Protein AF-A0A199V7X9-F1 (afdb_monomer_lite)

Sequence (72 aa):
AYFNTIKRTVKFLCPADIIPPYIDVDLSELDVGEKLLMRDLKVHPALRLLQSPDQPICSIIGSRAPEQKKSK

Secondary structure (DSSP, 8-state):
-EEEES-S---EE--TT---S------TTPPTT-EEEGGGS---TTPEE-S-TT-EEEEEEPPPPP------

Foldseek 3Di:
DDKFFPAPDFDWDADPVDDDPDFDDDCPPADAPDFDFQLNTPDDPRIHGPDDRRHTGIHHHDDDDPPPPPDD

Radius of gyration: 16.91 Å; chains: 1; bounding box: 38×41×44 Å

InterPro domains:
  IPR011035 Large ribosomal subunit protein bL25/Gln-tRNA synthetase, anti-codon-binding domain superfamily [SSF50715] (2-69)
  IPR020057 Large ribosomal subunit protein bL25, beta domain [PF14693] (3-63)
  IPR020930 Large ribosomal subunit protein uL5, bacteria [PTHR33284] (2-67)
  IPR037121 Large ribosomal subunit protein bL25, C-terminal [G3DSA:2.170.120.20] (1-70)

pLDDT: mean 81.99, std 10.32, range [48.62, 90.56]

Structure (mmCIF, N/CA/C/O backbone):
data_AF-A0A199V7X9-F1
#
_entry.id   AF-A0A199V7X9-F1
#
loop_
_atom_site.group_PDB
_atom_site.id
_atom_site.type_symbol
_atom_site.label_atom_id
_atom_site.label_alt_id
_atom_site.label_comp_id
_atom_site.label_asym_id
_atom_site.label_entity_id
_atom_site.label_seq_id
_atom_site.pdbx_PDB_ins_code
_atom_site.Cartn_x
_atom_site.Cartn_y
_atom_site.Cartn_z
_atom_site.occupancy
_atom_site.B_iso_or_equiv
_atom_site.auth_seq_id
_atom_site.auth_comp_id
_atom_site.auth_asym_id
_atom_site.auth_atom_id
_atom_site.pdbx_PDB_model_num
ATOM 1 N N . ALA A 1 1 ? -17.700 8.009 8.072 1.00 71.94 1 ALA A N 1
ATOM 2 C CA . ALA A 1 1 ? -16.228 8.007 7.965 1.00 71.94 1 ALA A CA 1
ATOM 3 C C . ALA A 1 1 ? -15.827 8.670 6.648 1.00 71.94 1 ALA A C 1
ATOM 5 O O . ALA A 1 1 ? -16.642 8.698 5.733 1.00 71.94 1 ALA A O 1
ATOM 6 N N . TYR A 1 2 ? -14.628 9.241 6.558 1.00 84.50 2 TYR A N 1
ATOM 7 C CA . TYR A 1 2 ? -14.084 9.876 5.356 1.00 84.50 2 TYR A CA 1
ATOM 8 C C . TYR A 1 2 ? -12.826 9.130 4.900 1.00 84.50 2 TYR A C 1
ATOM 10 O O . TYR A 1 2 ? -11.957 8.831 5.721 1.00 84.50 2 TYR A O 1
ATOM 18 N N . PHE A 1 3 ? -12.723 8.845 3.600 1.00 87.38 3 PHE A N 1
ATOM 19 C CA . PHE A 1 3 ? -11.529 8.240 3.014 1.00 87.38 3 PHE A CA 1
ATOM 20 C C . PHE A 1 3 ? -10.457 9.304 2.785 1.00 87.38 3 PHE A C 1
ATOM 22 O O . PHE A 1 3 ? -10.640 10.234 2.000 1.00 87.38 3 PHE A O 1
ATOM 29 N N . ASN A 1 4 ? -9.321 9.156 3.457 1.00 88.19 4 ASN A N 1
ATOM 30 C CA . ASN A 1 4 ? -8.191 10.054 3.329 1.00 88.19 4 ASN A CA 1
ATOM 31 C C . ASN A 1 4 ? -7.086 9.412 2.490 1.00 88.19 4 ASN A C 1
ATOM 33 O O . ASN A 1 4 ? -6.484 8.408 2.873 1.00 88.19 4 ASN A O 1
ATOM 37 N N . THR A 1 5 ? -6.777 10.026 1.351 1.00 88.62 5 THR A N 1
ATOM 38 C CA . THR A 1 5 ? -5.659 9.603 0.506 1.00 88.62 5 THR A CA 1
ATOM 39 C C . THR A 1 5 ? -4.416 10.411 0.856 1.00 88.62 5 THR A C 1
ATOM 41 O O . THR A 1 5 ? -4.355 11.604 0.572 1.00 88.62 5 THR A O 1
ATOM 44 N N . ILE A 1 6 ? -3.413 9.765 1.451 1.00 88.44 6 ILE A N 1
ATOM 45 C CA . ILE A 1 6 ? -2.155 10.412 1.851 1.00 88.44 6 ILE A CA 1
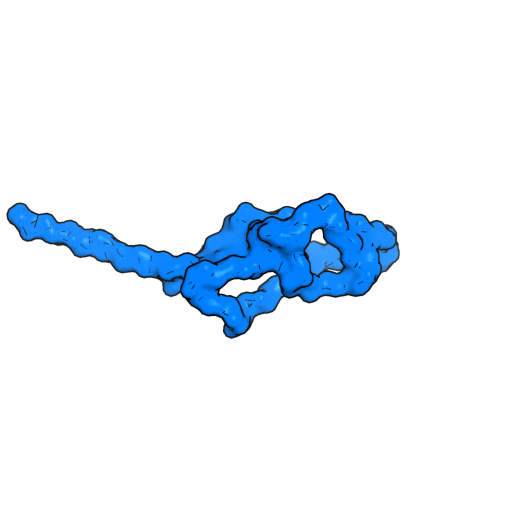ATOM 46 C C . ILE A 1 6 ? -1.207 10.475 0.652 1.00 88.44 6 ILE A C 1
ATOM 48 O O . ILE A 1 6 ? -0.625 11.518 0.357 1.00 88.44 6 ILE A O 1
ATOM 52 N N . LYS A 1 7 ? -1.077 9.360 -0.072 1.00 85.94 7 LYS A N 1
ATOM 53 C CA . LYS A 1 7 ? -0.262 9.254 -1.281 1.00 85.94 7 LYS A CA 1
ATOM 54 C C . LYS A 1 7 ? -1.036 8.561 -2.387 1.00 85.94 7 LYS A C 1
ATOM 56 O O . LYS A 1 7 ? -1.435 7.415 -2.249 1.00 85.94 7 LYS A O 1
ATOM 61 N N . ARG A 1 8 ? -1.193 9.260 -3.512 1.00 84.12 8 ARG A N 1
ATOM 62 C CA . ARG A 1 8 ? -1.804 8.709 -4.733 1.00 84.12 8 ARG A CA 1
ATOM 63 C C . ARG A 1 8 ? -0.810 7.992 -5.639 1.00 84.12 8 ARG A C 1
ATOM 65 O O . ARG A 1 8 ? -1.223 7.256 -6.522 1.00 84.12 8 ARG A O 1
ATOM 72 N N . THR A 1 9 ? 0.484 8.240 -5.452 1.00 85.62 9 THR A N 1
ATOM 73 C CA . THR A 1 9 ? 1.537 7.717 -6.320 1.00 85.62 9 THR A CA 1
ATOM 74 C C . THR A 1 9 ? 2.592 6.980 -5.510 1.00 85.62 9 THR A C 1
ATOM 76 O O . THR A 1 9 ? 2.987 7.393 -4.415 1.00 85.62 9 THR A O 1
ATOM 79 N N . VAL A 1 10 ? 3.049 5.875 -6.085 1.00 85.62 10 VAL A N 1
ATOM 80 C CA . VAL A 1 10 ? 4.024 4.945 -5.521 1.00 85.62 10 VAL A CA 1
ATOM 81 C C . VAL A 1 10 ? 5.056 4.635 -6.590 1.00 85.62 10 VAL A C 1
ATOM 83 O O . VAL A 1 10 ? 4.719 4.508 -7.766 1.00 85.62 10 VAL A O 1
ATOM 86 N N . LYS A 1 11 ? 6.328 4.559 -6.197 1.00 87.75 11 LYS A N 1
ATOM 87 C CA . LYS A 1 11 ? 7.419 4.237 -7.121 1.00 87.75 11 LYS A CA 1
ATOM 88 C C . LYS A 1 11 ? 7.821 2.776 -6.957 1.00 87.75 11 LYS A C 1
ATOM 90 O O . LYS A 1 11 ? 8.335 2.387 -5.907 1.00 87.75 11 LYS A O 1
ATOM 95 N N . PHE A 1 12 ? 7.625 2.007 -8.020 1.00 86.94 12 PHE A N 1
ATOM 96 C CA . PHE A 1 12 ? 8.059 0.620 -8.130 1.00 86.94 12 PHE A CA 1
ATOM 97 C C . PHE A 1 12 ? 9.096 0.476 -9.241 1.00 86.94 12 PHE A C 1
ATOM 99 O O . PHE A 1 12 ? 9.061 1.189 -10.242 1.00 86.94 12 PHE A O 1
ATOM 106 N N . LEU A 1 13 ? 10.014 -0.463 -9.053 1.00 86.94 13 LEU A N 1
ATOM 107 C CA . LEU A 1 13 ? 10.879 -0.985 -10.097 1.00 86.94 13 LEU A CA 1
ATOM 108 C C . LEU A 1 13 ? 10.176 -2.190 -10.721 1.00 86.94 13 LEU A C 1
ATOM 110 O O . LEU A 1 13 ? 9.782 -3.109 -10.003 1.00 86.94 13 LEU A O 1
ATOM 114 N N . CYS A 1 14 ? 10.007 -2.170 -12.038 1.00 86.75 14 CYS A N 1
ATOM 115 C CA . CYS A 1 14 ? 9.291 -3.198 -12.780 1.00 86.75 14 CYS A CA 1
ATOM 116 C C . CYS A 1 14 ? 9.962 -3.462 -14.133 1.00 86.75 14 CYS A C 1
ATOM 118 O O . CYS A 1 14 ? 10.571 -2.541 -14.687 1.00 86.75 14 CYS A O 1
ATOM 120 N N . PRO A 1 15 ? 9.890 -4.695 -14.663 1.00 87.62 15 PRO A N 1
ATOM 121 C CA . PRO A 1 15 ? 10.278 -4.966 -16.041 1.00 87.62 15 PRO A CA 1
ATOM 122 C C . PRO A 1 15 ? 9.295 -4.294 -17.009 1.00 87.62 15 PRO A C 1
ATOM 124 O O . PRO A 1 15 ? 8.105 -4.184 -16.713 1.00 87.62 15 PRO A O 1
ATOM 127 N N . ALA A 1 16 ? 9.785 -3.873 -18.177 1.00 85.06 16 ALA A N 1
ATOM 128 C CA . ALA A 1 16 ? 8.979 -3.158 -19.169 1.00 85.06 16 ALA A CA 1
ATOM 129 C C . ALA A 1 16 ? 7.776 -3.974 -19.680 1.00 85.06 16 ALA A C 1
ATOM 131 O O . ALA A 1 16 ? 6.756 -3.395 -20.044 1.00 85.06 16 ALA A O 1
ATOM 132 N N . ASP A 1 17 ? 7.874 -5.304 -19.651 1.00 82.44 17 ASP A N 1
ATOM 133 C CA . ASP A 1 17 ? 6.820 -6.216 -20.106 1.00 82.44 17 ASP A CA 1
ATOM 134 C C . ASP A 1 17 ? 5.621 -6.313 -19.143 1.00 82.44 17 ASP A C 1
ATOM 136 O O . ASP A 1 17 ? 4.548 -6.758 -19.542 1.00 82.44 17 ASP A O 1
ATOM 140 N N . ILE A 1 18 ? 5.778 -5.912 -17.873 1.00 81.56 18 ILE A N 1
ATOM 141 C CA . ILE A 1 18 ? 4.761 -6.078 -16.817 1.00 81.56 18 ILE A CA 1
ATOM 142 C C . ILE A 1 18 ? 4.518 -4.732 -16.124 1.00 81.56 18 ILE A C 1
ATOM 144 O O . ILE A 1 18 ? 4.730 -4.574 -14.919 1.00 81.56 18 ILE A O 1
ATOM 148 N N . ILE A 1 19 ? 4.087 -3.736 -16.902 1.00 84.44 19 ILE A N 1
ATOM 149 C CA . ILE A 1 19 ? 3.679 -2.426 -16.383 1.00 84.44 19 ILE A CA 1
ATOM 150 C C . ILE A 1 19 ? 2.158 -2.436 -16.176 1.00 84.44 19 ILE A C 1
ATOM 152 O O . ILE A 1 19 ? 1.411 -2.424 -17.157 1.00 84.44 19 ILE A O 1
ATOM 156 N N . PRO A 1 20 ? 1.666 -2.450 -14.924 1.00 83.19 20 PRO A N 1
ATOM 157 C CA . PRO A 1 20 ? 0.236 -2.375 -14.675 1.00 83.19 20 PRO A CA 1
ATOM 158 C C . PRO A 1 20 ? -0.292 -0.951 -14.939 1.00 83.19 20 PRO 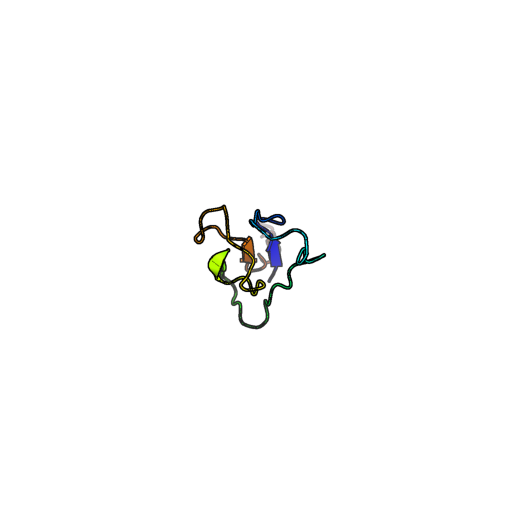A C 1
ATOM 160 O O . PRO A 1 20 ? 0.367 0.025 -14.571 1.00 83.19 20 PRO A O 1
ATOM 163 N N . PRO A 1 21 ? -1.493 -0.801 -15.525 1.00 85.31 21 PRO A N 1
ATOM 164 C CA . PRO A 1 21 ? -2.109 0.510 -15.746 1.00 85.31 21 PRO A CA 1
ATOM 165 C C . PRO A 1 21 ? -2.602 1.169 -14.446 1.00 85.31 21 PRO A C 1
ATOM 167 O O . PRO A 1 21 ? -2.6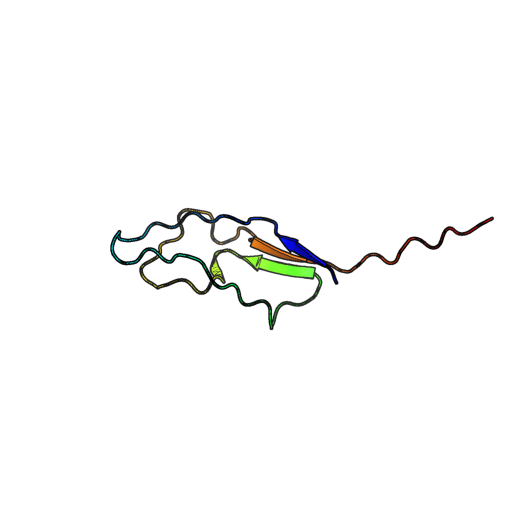44 2.394 -14.354 1.00 85.31 21 PRO A O 1
ATOM 170 N N . TYR A 1 22 ? -2.971 0.373 -13.440 1.00 85.94 22 TYR A N 1
ATOM 171 C CA . TYR A 1 22 ? -3.380 0.820 -12.108 1.00 85.94 22 TYR A CA 1
ATOM 172 C C . TYR A 1 22 ? -3.053 -0.251 -11.061 1.00 85.94 22 TYR A C 1
ATOM 174 O O . TYR A 1 22 ? -2.757 -1.396 -11.399 1.00 85.94 22 TYR A O 1
ATOM 182 N N . ILE A 1 23 ? -3.075 0.143 -9.787 1.00 85.75 23 ILE A N 1
ATOM 183 C CA . ILE A 1 23 ? -2.886 -0.754 -8.644 1.00 85.75 23 ILE A CA 1
ATOM 184 C C . ILE A 1 23 ? -4.198 -0.777 -7.874 1.00 85.75 23 ILE A C 1
ATOM 186 O O . ILE A 1 23 ? -4.644 0.270 -7.399 1.00 85.75 23 ILE A O 1
ATOM 190 N N . ASP A 1 24 ? -4.792 -1.957 -7.746 1.00 86.69 24 ASP A N 1
ATOM 191 C CA . ASP A 1 24 ? -5.982 -2.139 -6.928 1.00 86.69 24 ASP A CA 1
ATOM 192 C C . ASP A 1 24 ? -5.617 -2.149 -5.447 1.00 86.69 24 ASP A C 1
ATOM 194 O O . ASP A 1 24 ? -4.705 -2.850 -4.998 1.00 86.69 24 ASP A O 1
ATOM 198 N N . VAL A 1 25 ? -6.349 -1.343 -4.684 1.00 86.62 25 VAL A N 1
ATOM 199 C CA . VAL A 1 25 ? -6.173 -1.210 -3.243 1.00 86.62 25 VAL A CA 1
ATOM 200 C C . VAL A 1 25 ? -7.449 -1.674 -2.567 1.00 86.62 25 VAL A C 1
ATOM 202 O O . VAL A 1 25 ? -8.507 -1.072 -2.735 1.00 86.62 25 VAL A O 1
ATOM 205 N N . ASP A 1 26 ? -7.331 -2.753 -1.806 1.00 86.38 26 ASP A N 1
ATOM 206 C CA . ASP A 1 26 ? -8.437 -3.332 -1.059 1.00 86.38 26 ASP A CA 1
ATOM 207 C C . ASP A 1 26 ? -8.622 -2.581 0.263 1.00 86.38 26 ASP A C 1
ATOM 209 O O . ASP A 1 26 ? -7.689 -2.462 1.057 1.00 86.38 26 ASP A O 1
ATOM 213 N N . LEU A 1 27 ? -9.820 -2.035 0.471 1.00 86.69 27 LEU A N 1
ATOM 214 C CA . LEU A 1 27 ? -10.191 -1.269 1.666 1.00 86.69 27 LEU A CA 1
ATOM 215 C C . LEU A 1 27 ? -11.262 -1.983 2.497 1.00 86.69 27 LEU A C 1
ATOM 217 O O . LEU A 1 27 ? -11.752 -1.414 3.468 1.00 86.69 27 LEU A O 1
ATOM 221 N N . SER A 1 28 ? -11.654 -3.197 2.101 1.00 86.31 28 SER A N 1
ATOM 222 C CA . SER A 1 28 ? -12.817 -3.897 2.656 1.00 86.31 28 SER A CA 1
ATOM 223 C C . SER A 1 28 ? -12.654 -4.243 4.138 1.00 86.31 28 SER A C 1
ATOM 225 O O . SER A 1 28 ? -13.638 -4.272 4.869 1.00 86.31 28 SER A O 1
ATOM 227 N N . GLU A 1 29 ? -11.414 -4.479 4.571 1.00 83.69 29 GLU A N 1
ATOM 228 C CA . GLU A 1 29 ? -11.059 -4.878 5.941 1.00 83.69 29 GLU A CA 1
ATOM 229 C C . GLU A 1 29 ? -10.468 -3.726 6.774 1.00 83.69 29 GLU A C 1
ATOM 231 O O . GLU A 1 29 ? -10.032 -3.951 7.896 1.00 83.69 29 GLU A O 1
ATOM 236 N N . LEU A 1 30 ? -10.412 -2.498 6.239 1.00 86.62 30 LEU A N 1
ATOM 237 C CA . LEU A 1 30 ? -9.759 -1.376 6.917 1.00 86.62 30 LEU A CA 1
ATOM 238 C C . LEU A 1 30 ? -10.731 -0.657 7.864 1.00 86.62 30 LEU A C 1
ATOM 240 O O . LEU A 1 30 ? -11.758 -0.135 7.423 1.00 86.62 30 LEU A O 1
ATOM 244 N N . ASP A 1 31 ? -10.372 -0.556 9.145 1.00 86.88 31 ASP A N 1
ATOM 245 C CA . ASP A 1 31 ? -11.198 0.104 10.160 1.00 86.88 31 ASP A CA 1
ATOM 246 C C . ASP A 1 31 ? -10.913 1.612 10.311 1.00 86.88 31 ASP A C 1
ATOM 248 O O . ASP A 1 31 ? -9.913 2.174 9.848 1.00 86.88 31 ASP A O 1
ATOM 252 N N . VAL A 1 32 ? -11.827 2.323 10.982 1.00 87.38 32 VAL A N 1
ATOM 253 C CA . VAL A 1 32 ? -11.682 3.765 11.237 1.00 87.38 32 VAL A CA 1
ATOM 254 C C . VAL A 1 32 ? -10.508 4.026 12.184 1.00 87.38 32 VAL A C 1
ATOM 256 O O . VAL A 1 32 ? -10.495 3.571 13.322 1.00 87.38 32 VAL A O 1
ATOM 259 N N . GLY A 1 33 ? -9.565 4.860 11.746 1.00 83.50 33 GLY A N 1
ATOM 260 C CA . GLY A 1 33 ? -8.329 5.169 12.469 1.00 83.50 33 GLY A CA 1
ATOM 261 C C . GLY A 1 33 ? -7.130 4.348 11.996 1.00 83.50 33 GLY A C 1
ATOM 262 O O . GLY A 1 33 ? -5.993 4.718 12.296 1.00 83.50 33 GLY A O 1
ATOM 263 N N . GLU A 1 34 ? -7.358 3.303 11.203 1.00 88.19 34 GLU A N 1
ATOM 264 C CA . GLU A 1 34 ? -6.292 2.505 10.615 1.00 88.19 34 GLU A CA 1
ATOM 265 C C . GLU A 1 34 ? -5.742 3.124 9.326 1.00 88.19 34 GLU A C 1
ATOM 267 O O . GLU A 1 34 ? -6.371 3.945 8.643 1.00 88.19 34 GLU A O 1
ATOM 272 N N . LYS A 1 35 ? -4.504 2.740 9.009 1.00 89.62 35 LYS A N 1
ATOM 273 C CA . LYS A 1 35 ? -3.763 3.206 7.838 1.00 89.62 35 LYS A CA 1
ATOM 274 C C . LYS A 1 35 ? -3.212 2.011 7.075 1.00 89.62 35 LYS A C 1
ATOM 276 O O . LYS A 1 35 ? -2.591 1.135 7.667 1.00 89.62 35 LYS A O 1
ATOM 281 N N . LEU A 1 36 ? -3.375 2.039 5.761 1.00 90.31 36 LEU A N 1
ATOM 282 C CA . LEU A 1 36 ? -2.766 1.072 4.864 1.00 90.31 36 LEU A CA 1
ATOM 283 C C . LEU A 1 36 ? -1.340 1.515 4.531 1.00 90.31 36 LEU A C 1
ATOM 285 O O . LEU A 1 36 ? -1.116 2.678 4.167 1.00 90.31 36 LEU A O 1
ATOM 289 N N . LEU A 1 37 ? -0.378 0.605 4.656 1.00 90.38 37 LEU A N 1
ATOM 290 C CA . LEU A 1 37 ? 1.025 0.863 4.342 1.00 90.38 37 LEU A CA 1
ATOM 291 C C . LEU A 1 37 ? 1.370 0.378 2.929 1.00 90.38 37 LEU A C 1
ATOM 293 O O . LEU A 1 37 ? 0.674 -0.446 2.342 1.00 90.38 37 LEU A O 1
ATOM 297 N N . MET A 1 38 ? 2.479 0.874 2.375 1.00 88.19 38 MET A N 1
ATOM 298 C CA . MET A 1 38 ? 2.956 0.475 1.042 1.00 88.19 38 MET A CA 1
ATOM 299 C C . MET A 1 38 ? 3.213 -1.028 0.908 1.00 88.19 38 MET A C 1
ATOM 301 O O . MET A 1 38 ? 3.039 -1.581 -0.174 1.00 88.19 38 MET A O 1
ATOM 305 N N . ARG A 1 39 ? 3.634 -1.681 1.993 1.00 85.25 39 ARG A N 1
ATOM 306 C CA . ARG A 1 39 ? 3.893 -3.127 2.026 1.00 85.25 39 ARG A CA 1
ATOM 307 C C . ARG A 1 39 ? 2.637 -3.990 1.868 1.00 85.25 39 ARG A C 1
ATOM 309 O O . ARG A 1 39 ? 2.760 -5.132 1.449 1.00 85.25 39 ARG A O 1
ATOM 316 N N . ASP A 1 40 ? 1.466 -3.444 2.192 1.00 86.38 40 ASP A N 1
ATOM 317 C CA . ASP A 1 40 ? 0.195 -4.178 2.185 1.00 86.38 40 ASP A CA 1
ATOM 318 C C . ASP A 1 40 ? -0.506 -4.085 0.812 1.00 86.38 40 ASP A C 1
ATOM 320 O O . ASP A 1 40 ? -1.585 -4.639 0.606 1.00 86.38 40 ASP A O 1
ATOM 324 N N . LEU A 1 41 ? 0.107 -3.388 -0.157 1.00 85.12 41 LEU A N 1
ATOM 325 C CA . LEU A 1 41 ? -0.400 -3.287 -1.522 1.00 85.12 41 LEU A CA 1
ATOM 326 C C . LEU A 1 41 ? -0.253 -4.627 -2.254 1.00 85.12 41 LEU A C 1
ATOM 328 O O . LEU A 1 41 ? 0.851 -5.153 -2.406 1.00 85.12 41 LEU A O 1
ATOM 332 N N . LYS A 1 42 ? -1.368 -5.139 -2.783 1.00 82.62 42 LYS A N 1
ATOM 333 C CA . LYS A 1 42 ? -1.403 -6.328 -3.644 1.00 82.62 42 LYS A CA 1
ATOM 334 C C . LYS A 1 42 ? -0.824 -5.975 -5.018 1.00 82.62 42 LYS A C 1
ATOM 336 O O . LYS A 1 42 ? -1.538 -5.575 -5.932 1.00 82.62 42 LYS A O 1
ATOM 341 N N . VAL A 1 43 ? 0.493 -6.090 -5.152 1.00 83.50 43 VAL A N 1
ATOM 342 C CA . VAL A 1 43 ? 1.226 -5.836 -6.400 1.00 83.50 43 VAL A CA 1
ATOM 343 C C . VAL A 1 43 ? 1.768 -7.134 -6.993 1.00 83.50 43 VAL A C 1
ATOM 345 O O . VAL A 1 43 ? 2.000 -8.111 -6.283 1.00 83.50 43 VAL A O 1
ATOM 348 N N . HIS A 1 44 ? 1.978 -7.151 -8.312 1.00 81.38 44 HIS A N 1
ATOM 349 C CA . HIS A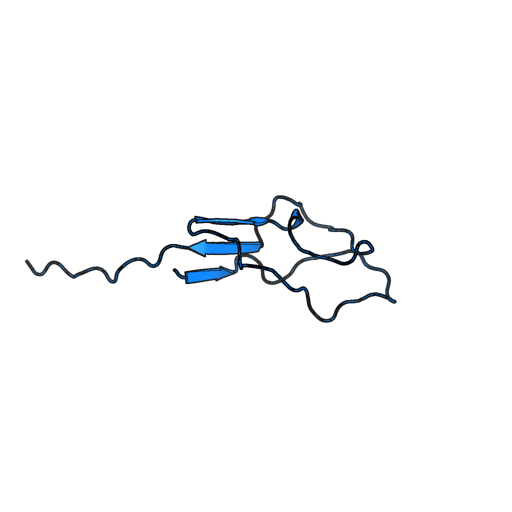 1 44 ? 2.598 -8.289 -8.989 1.00 81.38 44 HIS A CA 1
ATOM 350 C C . HIS A 1 44 ? 3.984 -8.577 -8.376 1.00 81.38 44 HIS A C 1
ATOM 352 O O . HIS A 1 44 ? 4.741 -7.633 -8.149 1.00 81.38 44 HIS A O 1
ATOM 358 N N . PRO A 1 45 ? 4.379 -9.844 -8.155 1.00 78.94 45 PRO A N 1
ATOM 359 C CA . PRO A 1 45 ? 5.638 -10.195 -7.481 1.00 78.94 45 PRO A CA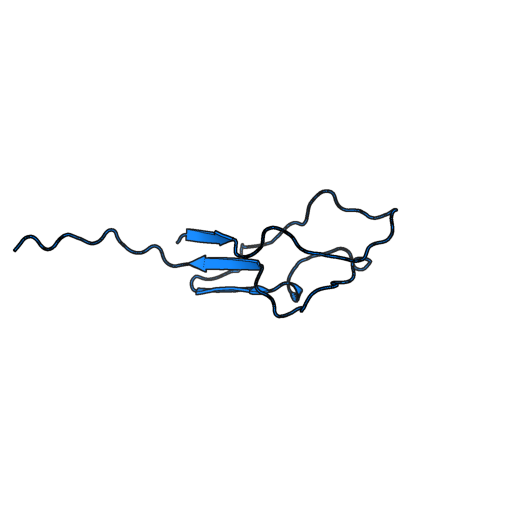 1
ATOM 360 C C . PRO A 1 45 ? 6.908 -9.689 -8.189 1.00 78.94 45 PRO A C 1
ATOM 362 O O . PRO A 1 45 ? 7.973 -9.615 -7.586 1.00 78.94 45 PRO A O 1
ATOM 365 N N . ALA A 1 46 ? 6.798 -9.315 -9.467 1.00 79.56 46 ALA A N 1
ATOM 366 C CA . ALA A 1 46 ? 7.877 -8.693 -10.237 1.00 79.56 46 ALA A CA 1
ATOM 367 C C . ALA A 1 46 ? 8.101 -7.199 -9.906 1.00 79.56 46 ALA A C 1
ATOM 369 O O . ALA A 1 46 ? 9.079 -6.610 -10.366 1.00 79.56 46 ALA A O 1
ATOM 370 N N . LEU A 1 47 ? 7.195 -6.576 -9.143 1.00 81.50 47 LEU A N 1
ATOM 371 C CA . LEU A 1 47 ? 7.244 -5.169 -8.757 1.00 81.50 47 LEU A CA 1
ATOM 372 C C . LEU A 1 47 ? 8.004 -5.024 -7.441 1.00 81.50 47 LEU A C 1
ATOM 374 O O . LEU A 1 47 ? 7.565 -5.491 -6.393 1.00 81.50 47 LEU A O 1
ATOM 378 N N . ARG A 1 48 ? 9.143 -4.331 -7.478 1.00 83.75 48 ARG A N 1
ATOM 379 C CA . ARG A 1 48 ? 9.952 -4.068 -6.285 1.00 83.75 48 ARG A CA 1
ATOM 380 C C . ARG A 1 48 ? 9.727 -2.645 -5.792 1.00 83.75 48 ARG A C 1
ATOM 382 O O . ARG A 1 48 ? 9.955 -1.686 -6.527 1.00 83.75 48 ARG A O 1
ATOM 389 N N . LEU A 1 49 ? 9.285 -2.501 -4.545 1.00 84.75 49 LEU A N 1
ATOM 390 C CA . LEU A 1 49 ? 9.076 -1.196 -3.917 1.00 84.75 49 LEU A CA 1
ATOM 391 C C . LEU A 1 49 ? 10.418 -0.446 -3.810 1.00 84.75 49 LEU A C 1
ATOM 393 O O . LEU A 1 49 ? 11.385 -0.985 -3.274 1.00 84.75 49 LEU A O 1
ATOM 397 N N . LEU A 1 50 ? 10.484 0.789 -4.320 1.00 85.56 50 LEU A N 1
ATOM 398 C CA . LEU A 1 50 ? 11.683 1.643 -4.232 1.00 85.56 50 LEU A CA 1
ATOM 399 C C . LEU A 1 50 ? 11.659 2.599 -3.030 1.00 85.56 50 LEU A C 1
ATOM 401 O O . LEU A 1 50 ? 12.655 3.254 -2.735 1.00 85.56 50 LEU A O 1
ATOM 405 N N . GLN A 1 51 ? 10.507 2.731 -2.379 1.00 84.00 51 GLN A N 1
ATOM 406 C CA . GLN A 1 51 ? 10.285 3.626 -1.245 1.00 84.00 51 GLN A CA 1
ATOM 407 C C . GLN A 1 51 ? 10.204 2.831 0.059 1.00 84.00 51 GLN A C 1
ATOM 409 O O . GLN A 1 51 ? 10.166 1.603 0.048 1.00 84.00 51 GLN A O 1
ATOM 414 N N . SER A 1 52 ? 10.180 3.534 1.190 1.00 86.62 52 SER A N 1
ATOM 415 C CA . SER A 1 52 ? 10.057 2.896 2.499 1.00 86.62 52 SER A CA 1
ATOM 416 C C . SER A 1 52 ? 8.734 2.119 2.614 1.00 86.62 52 SER A C 1
ATOM 418 O O . SER A 1 52 ? 7.674 2.708 2.382 1.00 86.62 52 SER A O 1
ATOM 420 N N . PRO A 1 53 ? 8.764 0.832 3.010 1.00 86.75 53 PRO A N 1
ATOM 421 C CA . PRO A 1 53 ? 7.566 -0.008 3.126 1.00 86.75 53 PRO A CA 1
ATOM 422 C C . PRO A 1 53 ? 6.588 0.475 4.203 1.00 86.75 53 PRO A C 1
ATOM 424 O O . PRO A 1 53 ? 5.385 0.243 4.092 1.00 86.75 53 PRO A O 1
ATOM 427 N N . ASP A 1 54 ? 7.091 1.192 5.208 1.00 88.06 54 ASP A N 1
ATOM 428 C CA . ASP A 1 54 ? 6.321 1.696 6.351 1.00 88.06 54 ASP A CA 1
ATOM 429 C C . ASP A 1 54 ? 5.577 3.003 6.057 1.00 88.06 54 ASP A C 1
ATOM 431 O O . ASP A 1 54 ? 4.989 3.626 6.947 1.00 88.06 54 ASP A O 1
ATOM 435 N N . GLN A 1 55 ? 5.623 3.470 4.810 1.00 88.44 55 GLN A N 1
ATOM 436 C CA . GLN A 1 55 ? 4.971 4.706 4.438 1.00 88.44 55 GLN A CA 1
ATOM 437 C C . GLN A 1 55 ? 3.463 4.485 4.217 1.00 88.44 55 GLN A C 1
ATOM 439 O O . GLN A 1 55 ? 3.085 3.591 3.458 1.00 88.44 55 GLN A O 1
ATOM 444 N N . PRO A 1 56 ? 2.589 5.304 4.834 1.00 89.81 56 PRO A N 1
ATOM 445 C CA . PRO A 1 56 ? 1.149 5.159 4.666 1.00 89.81 56 PRO A CA 1
ATOM 446 C C . PRO A 1 56 ? 0.664 5.689 3.310 1.00 89.81 56 PRO A C 1
ATOM 448 O O . PRO A 1 56 ? 1.135 6.723 2.825 1.00 89.81 56 PRO A O 1
ATOM 451 N N . ILE A 1 57 ? -0.307 4.988 2.724 1.00 90.56 57 ILE A N 1
ATOM 452 C CA . ILE A 1 57 ? -0.929 5.298 1.429 1.00 90.56 57 ILE A CA 1
ATOM 453 C C . ILE A 1 57 ? -2.297 5.939 1.615 1.00 90.56 57 ILE A C 1
ATOM 455 O O . ILE A 1 57 ? -2.562 7.027 1.095 1.00 90.56 57 ILE A O 1
ATOM 459 N N . CYS A 1 58 ? -3.150 5.301 2.404 1.00 90.19 58 CYS A N 1
ATOM 460 C CA . CYS A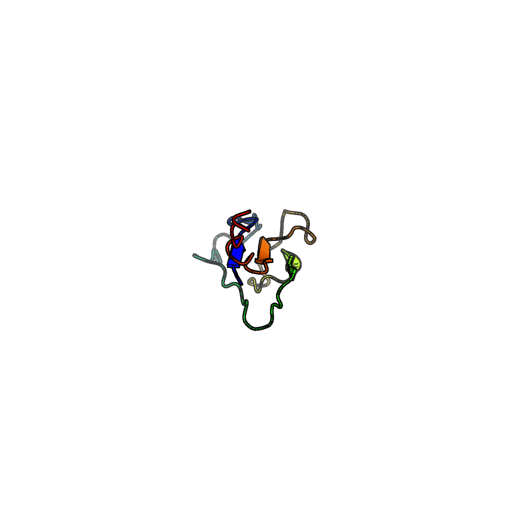 1 58 ? -4.497 5.769 2.680 1.00 90.19 58 CYS A CA 1
ATOM 461 C C . CYS A 1 58 ? -4.917 5.409 4.101 1.00 90.19 58 CYS A C 1
ATOM 463 O O . CYS A 1 58 ? -4.370 4.496 4.716 1.00 90.19 58 CYS A O 1
ATOM 465 N N . SER A 1 59 ? -5.881 6.152 4.625 1.00 90.31 59 SER A N 1
ATOM 466 C CA . SER A 1 59 ? -6.475 5.895 5.930 1.00 90.31 59 SER A CA 1
ATOM 467 C C . SER A 1 59 ? -7.956 6.239 5.919 1.00 90.31 59 SER A C 1
ATOM 469 O O . SER A 1 59 ? -8.405 7.094 5.151 1.00 90.31 59 SER A O 1
ATOM 471 N N . ILE A 1 60 ? -8.724 5.591 6.787 1.00 89.62 60 ILE A N 1
ATOM 472 C CA . ILE A 1 60 ? -10.130 5.928 7.003 1.00 89.62 60 ILE A CA 1
ATOM 473 C C . ILE A 1 60 ? -10.211 6.759 8.277 1.00 89.62 60 ILE A C 1
ATOM 475 O O . ILE A 1 60 ? -9.814 6.318 9.351 1.00 89.62 60 ILE A O 1
ATOM 479 N N . ILE A 1 61 ? -10.708 7.990 8.168 1.00 86.44 61 ILE A N 1
ATOM 480 C CA . ILE A 1 61 ? -10.799 8.921 9.297 1.00 86.44 61 ILE A CA 1
ATOM 481 C C . ILE A 1 61 ? -12.256 9.032 9.747 1.00 86.44 61 ILE A C 1
ATOM 483 O O . ILE A 1 61 ? -13.186 9.041 8.934 1.00 86.44 61 ILE A O 1
ATOM 487 N N . GLY A 1 62 ? -12.475 9.136 11.058 1.00 81.88 62 GLY A N 1
ATOM 488 C CA . GLY A 1 62 ? -13.792 9.429 11.616 1.00 81.88 62 GLY A CA 1
ATOM 489 C C . GLY A 1 62 ? -14.338 10.748 11.067 1.00 81.88 62 GLY A C 1
ATOM 490 O O . GLY A 1 62 ? -13.639 11.761 11.025 1.00 81.88 62 GLY A O 1
ATOM 491 N N . SER A 1 63 ? -15.600 10.745 10.638 1.00 74.69 63 SER A N 1
ATOM 492 C CA . SER A 1 63 ? -16.286 11.978 10.254 1.00 74.69 63 SER A CA 1
ATOM 493 C C . SER A 1 63 ? -16.475 12.817 11.515 1.00 74.69 63 SER A C 1
ATOM 495 O O . SER A 1 63 ? -17.169 12.378 12.430 1.00 74.69 63 SER A O 1
ATOM 497 N N . ARG A 1 64 ? -15.870 14.009 11.592 1.00 68.44 64 ARG A N 1
ATOM 498 C CA . ARG A 1 64 ? -16.243 14.960 12.648 1.00 68.44 64 ARG A CA 1
ATOM 499 C C . ARG A 1 64 ? -17.713 15.324 12.437 1.00 68.44 64 ARG A C 1
ATOM 501 O O . ARG A 1 64 ? -18.090 15.688 11.324 1.00 68.44 64 ARG A O 1
ATOM 508 N N . ALA A 1 65 ? -18.534 15.194 13.479 1.00 62.97 65 ALA A N 1
ATOM 509 C CA . ALA A 1 65 ? -19.889 15.730 13.450 1.00 62.97 65 ALA A CA 1
ATOM 510 C C . ALA A 1 65 ? -19.815 17.236 13.137 1.00 62.97 65 ALA A C 1
ATOM 512 O O . ALA A 1 65 ? -18.875 17.888 13.608 1.00 62.97 65 ALA A O 1
ATOM 513 N N . PRO A 1 66 ? -20.751 17.803 12.351 1.00 59.12 66 PRO A N 1
ATOM 514 C CA . PRO A 1 66 ? -20.829 19.248 12.223 1.00 59.12 66 PRO A CA 1
ATOM 515 C C . PRO A 1 66 ? -20.977 19.819 13.631 1.00 59.12 66 PRO A C 1
ATOM 517 O O . PRO A 1 66 ? -21.846 19.397 14.394 1.00 59.12 66 PRO A O 1
ATOM 520 N N . GLU A 1 67 ? -20.065 20.718 13.986 1.00 58.44 67 GLU A N 1
ATOM 521 C CA . GLU A 1 67 ? -20.053 21.423 15.258 1.00 58.44 67 GLU A CA 1
ATOM 522 C C . GLU A 1 67 ? -21.443 22.038 15.465 1.00 58.44 67 GLU A C 1
ATOM 524 O O . GLU A 1 67 ? -21.822 22.989 14.778 1.00 58.44 67 GLU A O 1
ATOM 529 N N . GLN A 1 68 ? -22.251 21.454 16.358 1.00 54.81 68 GLN A N 1
ATOM 530 C CA . GLN A 1 68 ? -23.470 22.107 16.810 1.00 54.81 68 GLN A CA 1
ATOM 531 C C . GLN A 1 68 ? -23.004 23.396 17.475 1.00 54.81 68 GLN A C 1
ATOM 533 O O . GLN A 1 68 ? -22.471 23.365 18.586 1.00 54.81 68 GLN A O 1
ATOM 538 N N . LYS A 1 69 ? -23.161 24.524 16.773 1.00 54.00 69 LYS A N 1
ATOM 539 C CA . LYS A 1 69 ? -23.041 25.854 17.361 1.00 54.00 69 LYS A CA 1
ATOM 540 C C . LYS A 1 69 ? -23.933 25.857 18.599 1.00 54.00 69 LYS A C 1
ATOM 542 O O . LYS A 1 69 ? -25.152 25.957 18.482 1.00 54.00 69 LYS A O 1
ATOM 547 N N . LYS A 1 70 ? -23.333 25.718 19.785 1.00 53.44 70 LYS A N 1
ATOM 548 C CA . LYS A 1 70 ? -23.990 26.060 21.044 1.00 53.44 70 LYS A CA 1
ATOM 549 C C . LYS A 1 70 ? -24.259 27.556 20.967 1.00 53.44 70 LYS A C 1
ATOM 551 O O . LYS A 1 70 ? -23.374 28.356 21.255 1.00 53.44 70 LYS A O 1
ATOM 556 N N . SER A 1 71 ? -25.457 27.912 20.512 1.00 50.03 71 SER A N 1
ATOM 557 C CA . SER A 1 71 ? -25.995 29.251 20.700 1.00 50.03 71 SER A CA 1
ATOM 558 C C . SER A 1 71 ? -26.116 29.445 22.209 1.00 50.03 71 SER A C 1
ATOM 560 O O . SER A 1 71 ? -26.862 28.719 22.866 1.00 50.03 71 SER A O 1
ATOM 562 N N . LYS A 1 72 ? -25.282 30.329 22.752 1.00 48.62 72 LYS A N 1
ATOM 563 C CA . LYS A 1 72 ? -25.521 30.964 24.046 1.00 48.62 72 LYS A CA 1
ATOM 564 C C . LYS A 1 72 ? -26.328 32.228 23.811 1.00 48.62 72 LYS A C 1
ATOM 566 O O . LYS A 1 72 ? -26.145 32.820 22.723 1.00 48.62 72 LYS A O 1
#

Organism: Ananas comosus (NCBI:txid4615)